Protein AF-A0A2V7MSG9-F1 (afdb_monomer)

Radius of gyration: 13.74 Å; Cα contacts (8 Å, |Δi|>4): 93; chains: 1; bounding box: 36×33×24 Å

Mean predicted aligned error: 8.55 Å

pLDDT: mean 78.35, std 16.07, range [39.53, 95.75]

Secondary structure (DSSP, 8-state):
-----PPPP---TT-TTS-SS-EEEEEE-TTS-EEEEEE--TTSSSSSEEEEEE--TTSPPPP-----

Sequence (68 aa):
MTDDRLGVPRSIPGAPLNSTAAEQQPGLSGGGRILVFASSRSGGFGGTDIWVSTRTLGGGQPHEELAP

Solvent-accessible surface area (backbone atoms only — not comparable to full-atom values): 4624 Å² total; per-residue (Å²): 140,74,87,85,73,77,72,83,91,72,80,60,83,99,46,87,84,62,73,95,46,60,74,42,80,76,45,69,43,97,82,72,34,42,39,39,29,37,28,45,51,89,90,60,96,60,78,66,36,66,44,55,47,41,57,46,98,81,79,60,60,66,82,61,82,75,60,137

Structure (mmCIF, N/CA/C/O backbone):
data_AF-A0A2V7MSG9-F1
#
_entry.id   AF-A0A2V7MSG9-F1
#
loop_
_atom_site.group_PDB
_atom_site.id
_atom_site.type_symbol
_atom_site.label_atom_id
_atom_site.label_alt_id
_atom_site.label_comp_id
_atom_site.label_asym_id
_atom_site.label_entity_id
_atom_site.label_seq_id
_atom_site.pdbx_PDB_ins_code
_atom_site.Cartn_x
_atom_site.Cartn_y
_atom_site.Cartn_z
_atom_site.occupancy
_atom_site.B_iso_or_equiv
_atom_site.auth_seq_id
_atom_site.auth_comp_id
_atom_site.auth_asym_id
_atom_site.auth_atom_id
_atom_site.pdbx_PDB_model_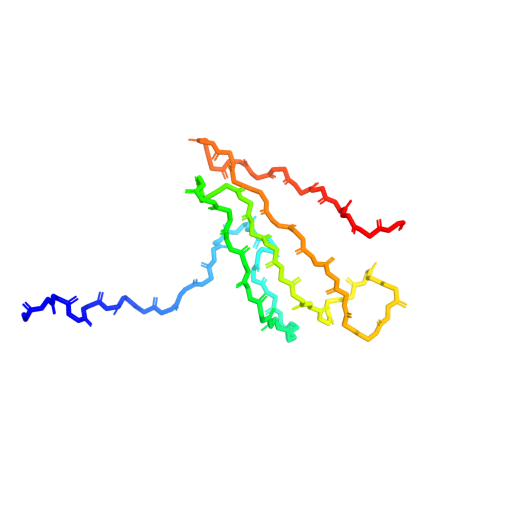num
ATOM 1 N N . MET A 1 1 ? -22.424 -24.234 -2.511 1.00 48.47 1 MET A N 1
ATOM 2 C CA . MET A 1 1 ? -22.600 -23.553 -3.809 1.00 48.47 1 MET A CA 1
ATOM 3 C C . MET A 1 1 ? -22.893 -22.094 -3.498 1.00 48.47 1 MET A C 1
ATOM 5 O O . MET A 1 1 ? -24.043 -21.718 -3.336 1.00 48.47 1 MET A O 1
ATOM 9 N N . THR A 1 2 ? -21.842 -21.337 -3.197 1.00 51.78 2 THR A N 1
ATOM 10 C CA . THR A 1 2 ? -21.901 -19.930 -2.774 1.00 51.78 2 THR A CA 1
ATOM 11 C C . THR A 1 2 ? -21.777 -19.028 -3.995 1.00 51.78 2 THR A C 1
ATOM 13 O O . THR A 1 2 ? -21.166 -19.413 -4.982 1.00 51.78 2 THR A O 1
ATOM 16 N N . ASP A 1 3 ? -22.421 -17.870 -3.933 1.00 55.16 3 ASP A N 1
ATOM 17 C CA . ASP A 1 3 ? -22.497 -16.854 -4.981 1.00 55.16 3 ASP A CA 1
ATOM 18 C C . ASP A 1 3 ? -21.095 -16.389 -5.426 1.00 55.16 3 ASP A C 1
ATOM 20 O O . ASP A 1 3 ? -20.462 -15.578 -4.757 1.00 55.16 3 ASP A O 1
ATOM 24 N N . ASP A 1 4 ? -20.612 -16.900 -6.564 1.00 66.94 4 ASP A N 1
ATOM 25 C CA . ASP A 1 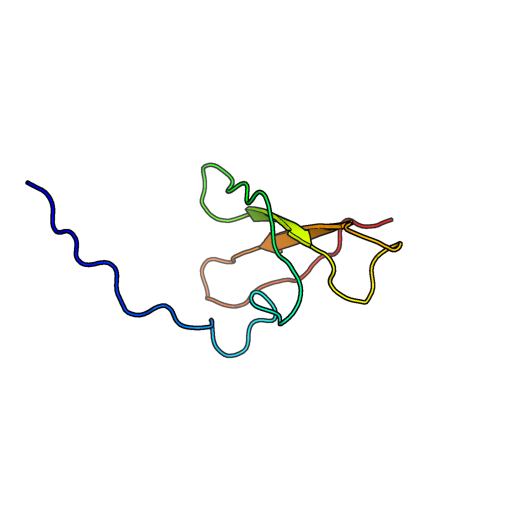4 ? -19.326 -16.561 -7.206 1.00 66.94 4 ASP A CA 1
ATOM 2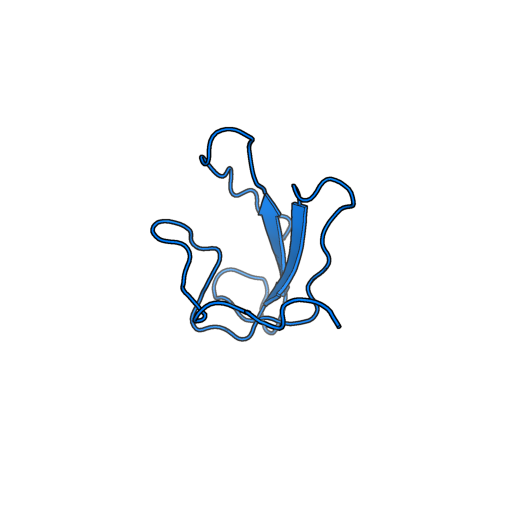6 C C . ASP A 1 4 ? -19.293 -15.135 -7.801 1.00 66.94 4 ASP A C 1
ATOM 28 O O . 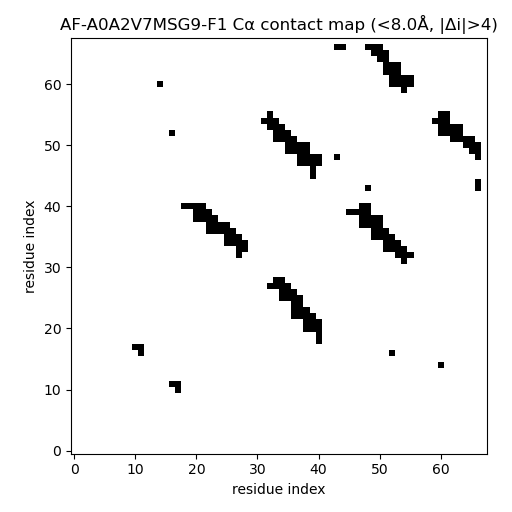ASP A 1 4 ? -18.521 -14.827 -8.713 1.00 66.94 4 ASP A O 1
ATOM 32 N N . ARG A 1 5 ? -20.142 -14.222 -7.327 1.00 74.31 5 ARG A N 1
ATOM 33 C CA . ARG A 1 5 ? -20.263 -12.880 -7.903 1.00 74.31 5 ARG A CA 1
ATOM 34 C C . ARG A 1 5 ? -19.263 -11.920 -7.286 1.00 74.31 5 ARG A C 1
ATOM 36 O O . ARG A 1 5 ? -19.612 -10.974 -6.582 1.00 74.31 5 ARG A O 1
ATOM 43 N N . LEU A 1 6 ? -17.995 -12.125 -7.623 1.00 79.69 6 LEU A N 1
ATOM 44 C CA . LEU A 1 6 ? -17.034 -11.032 -7.573 1.00 79.69 6 LEU A CA 1
ATOM 45 C C . LEU A 1 6 ? -17.509 -9.928 -8.532 1.00 79.69 6 LEU A C 1
ATOM 47 O O . LEU A 1 6 ? -17.813 -10.183 -9.697 1.00 79.69 6 LEU A O 1
ATOM 51 N N . GLY A 1 7 ? -17.617 -8.698 -8.028 1.00 78.56 7 GLY A N 1
ATOM 52 C CA . GLY A 1 7 ? -17.915 -7.530 -8.856 1.00 78.56 7 GLY A CA 1
ATOM 53 C C . GLY A 1 7 ? -16.733 -7.149 -9.752 1.00 78.56 7 GLY A C 1
ATOM 54 O O . GLY A 1 7 ? -15.611 -7.614 -9.553 1.00 78.56 7 GLY A O 1
ATOM 55 N N . VAL A 1 8 ? -16.969 -6.258 -10.720 1.00 88.06 8 VAL A N 1
ATOM 56 C CA . VAL A 1 8 ? -15.889 -5.709 -11.557 1.00 88.06 8 VAL A CA 1
ATOM 57 C C . VAL A 1 8 ? -14.862 -5.003 -10.657 1.00 88.06 8 VAL A C 1
ATOM 59 O O . VAL A 1 8 ? -15.265 -4.151 -9.853 1.00 88.06 8 VAL A O 1
ATOM 62 N N . PRO A 1 9 ? -13.556 -5.321 -10.770 1.00 83.06 9 PRO A N 1
ATOM 63 C CA . PRO A 1 9 ? -12.513 -4.607 -10.045 1.00 83.06 9 PRO A CA 1
ATOM 64 C C . PRO A 1 9 ? -12.616 -3.105 -10.304 1.00 83.06 9 PRO A C 1
ATOM 66 O O . PRO A 1 9 ? -12.681 -2.662 -11.450 1.00 83.06 9 PRO A O 1
ATOM 69 N N . ARG A 1 10 ? -12.645 -2.308 -9.235 1.00 82.56 10 ARG A N 1
ATOM 70 C CA . ARG A 1 10 ? -12.735 -0.850 -9.325 1.00 82.56 10 ARG A CA 1
ATOM 71 C C . ARG A 1 10 ? -11.755 -0.201 -8.375 1.00 82.56 10 ARG A C 1
ATOM 73 O O . ARG A 1 10 ? -11.581 -0.664 -7.247 1.00 82.56 10 ARG A O 1
ATOM 80 N N . SER A 1 11 ? -11.167 0.902 -8.824 1.00 81.56 11 SER A N 1
ATOM 81 C CA . SER A 1 11 ? -10.380 1.728 -7.925 1.00 81.56 11 SER A CA 1
ATOM 82 C C . SER A 1 11 ? -11.282 2.378 -6.872 1.00 81.56 11 SER A C 1
ATOM 84 O O . SER A 1 11 ? -12.454 2.642 -7.149 1.00 81.56 11 SER A O 1
ATOM 86 N N . ILE A 1 12 ? -10.756 2.640 -5.674 1.00 76.81 12 ILE A N 1
ATOM 87 C CA . ILE A 1 12 ? -11.456 3.398 -4.636 1.00 76.81 12 ILE A CA 1
ATOM 88 C C . ILE A 1 12 ? -11.296 4.890 -4.964 1.00 76.81 12 ILE A C 1
ATOM 90 O O . ILE A 1 12 ? -10.180 5.407 -4.875 1.00 76.81 12 ILE A O 1
ATOM 94 N N . PRO A 1 13 ? -12.368 5.597 -5.370 1.00 64.44 13 PRO A N 1
ATOM 95 C CA . PRO A 1 13 ? -12.266 6.997 -5.765 1.00 64.44 13 PRO A CA 1
ATOM 96 C C . PRO A 1 13 ? -11.776 7.869 -4.607 1.00 64.44 13 PRO A C 1
ATOM 98 O O . PRO A 1 13 ? -12.225 7.704 -3.475 1.00 64.44 13 PRO A O 1
ATOM 101 N N . GLY A 1 14 ? -10.867 8.802 -4.895 1.00 62.50 14 GLY A N 1
ATOM 102 C CA . GLY A 1 14 ? -10.351 9.754 -3.906 1.00 62.50 14 GLY A CA 1
ATOM 103 C C . GLY A 1 14 ? -9.395 9.165 -2.862 1.00 62.50 14 GLY A C 1
ATOM 104 O O . GLY A 1 14 ? -8.963 9.899 -1.981 1.00 62.50 14 GLY A O 1
ATOM 105 N N . ALA A 1 15 ? -9.040 7.879 -2.955 1.00 63.94 15 ALA A N 1
ATOM 106 C CA . ALA A 1 15 ? -8.071 7.245 -2.069 1.00 63.94 15 ALA A CA 1
ATOM 107 C C . ALA A 1 15 ? -6.778 6.913 -2.834 1.00 63.94 15 ALA A C 1
ATOM 109 O O . ALA A 1 15 ? -6.849 6.249 -3.870 1.00 63.94 15 ALA A O 1
ATOM 110 N N . PRO A 1 16 ? -5.586 7.236 -2.304 1.00 72.31 16 PRO A N 1
ATOM 111 C CA . PRO A 1 16 ? -4.316 6.760 -2.854 1.00 72.31 16 PRO A CA 1
ATOM 112 C C . PRO A 1 16 ? -4.071 5.271 -2.530 1.00 72.31 16 PRO A C 1
ATOM 114 O O . PRO A 1 16 ? -2.930 4.812 -2.536 1.00 72.31 16 PRO A O 1
ATOM 117 N N . LEU A 1 17 ? -5.119 4.498 -2.194 1.00 83.31 17 LEU A N 1
ATOM 118 C CA . LEU A 1 17 ? -4.980 3.071 -1.904 1.00 83.31 17 LEU A CA 1
ATOM 119 C C . LEU A 1 17 ? -4.607 2.275 -3.149 1.00 83.31 17 LEU A C 1
ATOM 121 O O . LEU A 1 17 ? -3.866 1.321 -2.998 1.00 83.31 17 LEU A O 1
ATOM 125 N N . ASN A 1 18 ? -5.074 2.650 -4.339 1.00 84.69 18 ASN A N 1
ATOM 126 C CA . ASN A 1 18 ? -4.608 2.021 -5.573 1.00 84.69 18 ASN A CA 1
ATOM 127 C C . ASN A 1 18 ? -3.618 2.948 -6.258 1.00 84.69 18 ASN A C 1
ATOM 129 O O . ASN A 1 18 ? -3.841 4.159 -6.333 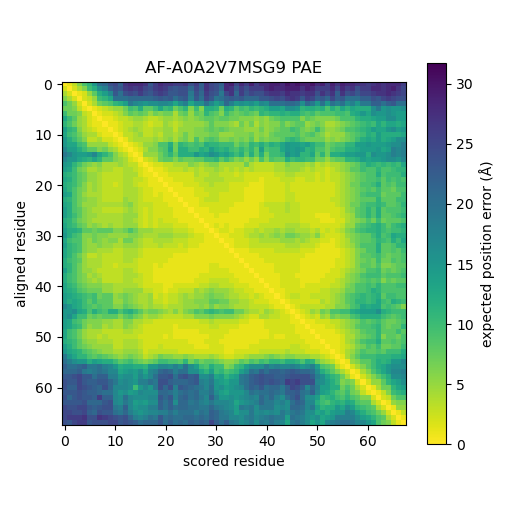1.00 84.69 18 ASN A O 1
ATOM 133 N N . SER A 1 19 ? -2.557 2.369 -6.798 1.00 86.00 19 SER A N 1
ATOM 134 C CA . SER A 1 19 ? -1.563 3.091 -7.577 1.00 86.00 19 SER A CA 1
ATOM 135 C C . SER A 1 19 ? -1.239 2.342 -8.867 1.00 86.00 19 SER A C 1
ATOM 137 O O . SER A 1 19 ? -1.762 1.262 -9.130 1.00 86.00 19 SER A O 1
ATOM 139 N N . THR A 1 20 ? -0.376 2.930 -9.689 1.00 89.31 20 THR A N 1
ATOM 140 C CA . THR A 1 20 ? 0.215 2.250 -10.848 1.00 89.31 20 THR A CA 1
ATOM 141 C C . THR A 1 20 ? 1.444 1.413 -10.481 1.00 89.31 20 THR A C 1
ATOM 143 O O . THR A 1 20 ? 2.012 0.764 -11.356 1.00 89.31 20 THR A O 1
ATOM 146 N N . ALA A 1 21 ? 1.887 1.444 -9.219 1.00 91.88 21 ALA A N 1
ATOM 147 C CA . ALA A 1 21 ? 3.039 0.685 -8.751 1.00 91.88 21 ALA A CA 1
ATOM 148 C C . ALA A 1 21 ? 2.700 -0.799 -8.562 1.00 91.88 21 ALA A C 1
ATOM 150 O O . ALA A 1 21 ? 1.536 -1.189 -8.471 1.00 91.88 21 ALA A O 1
ATOM 151 N N . ALA A 1 22 ? 3.735 -1.632 -8.444 1.00 92.81 22 ALA A N 1
ATOM 152 C CA . ALA A 1 22 ? 3.542 -3.006 -8.012 1.00 92.81 22 ALA A CA 1
ATOM 153 C C . ALA A 1 22 ? 3.138 -3.018 -6.530 1.00 92.81 22 ALA A C 1
ATOM 155 O O . ALA A 1 22 ? 3.787 -2.383 -5.697 1.00 92.81 22 ALA A O 1
ATOM 156 N N . GLU A 1 23 ? 2.070 -3.743 -6.208 1.00 92.62 23 GLU A N 1
ATOM 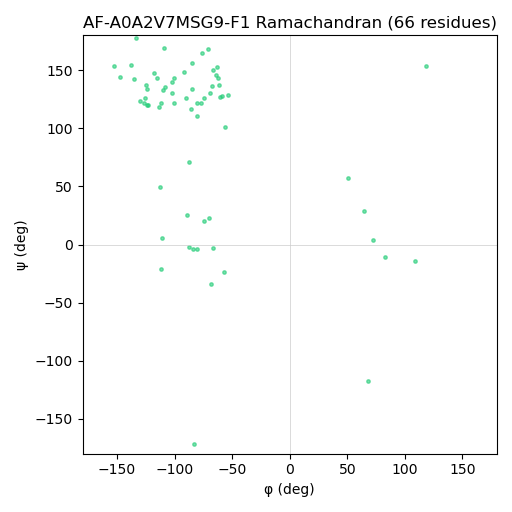157 C CA . GLU A 1 23 ? 1.552 -3.935 -4.852 1.00 92.62 23 GLU A CA 1
ATOM 158 C C . GLU A 1 23 ? 1.454 -5.437 -4.591 1.00 92.62 23 GLU A C 1
ATOM 160 O O . GLU A 1 23 ? 0.916 -6.192 -5.404 1.00 92.62 23 GLU A O 1
ATOM 165 N N . GLN A 1 24 ? 2.065 -5.893 -3.503 1.00 94.19 24 GLN A N 1
ATOM 166 C CA . GLN A 1 24 ? 2.335 -7.305 -3.252 1.00 94.19 24 GLN A CA 1
ATOM 167 C C . GLN A 1 24 ? 2.042 -7.648 -1.787 1.00 94.19 24 GLN A C 1
ATOM 169 O O . GLN A 1 24 ? 2.133 -6.798 -0.903 1.00 94.19 2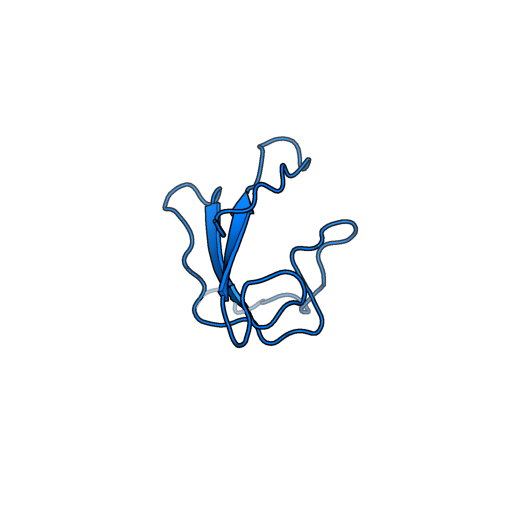4 GLN A O 1
ATOM 174 N N . GLN A 1 25 ? 1.736 -8.924 -1.537 1.00 95.62 25 GLN A N 1
ATOM 175 C CA . GLN A 1 25 ? 1.663 -9.516 -0.193 1.00 95.62 25 GLN A CA 1
ATOM 176 C C . GLN A 1 25 ? 0.788 -8.726 0.811 1.00 95.62 25 GLN A C 1
ATOM 178 O O . GLN A 1 25 ? 1.276 -8.323 1.867 1.00 95.62 25 GLN A O 1
ATOM 183 N N . PRO A 1 26 ? -0.504 -8.486 0.509 1.00 94.19 26 PRO A N 1
ATOM 184 C CA . PRO A 1 26 ? -1.377 -7.764 1.426 1.00 94.19 26 PRO A CA 1
ATOM 185 C C . PRO A 1 26 ? -1.657 -8.572 2.703 1.00 94.19 26 PRO A C 1
ATOM 187 O O . PRO A 1 26 ? -1.989 -9.756 2.649 1.00 94.19 26 PRO A O 1
ATOM 190 N N . GLY A 1 27 ? -1.600 -7.897 3.850 1.00 95.75 27 GLY A N 1
ATOM 191 C CA . GLY A 1 27 ? -2.022 -8.389 5.157 1.00 95.75 27 GLY A CA 1
ATOM 192 C C . GLY A 1 27 ? -3.078 -7.469 5.768 1.00 95.75 27 GLY A C 1
ATOM 193 O O . GLY A 1 27 ? -2.825 -6.287 5.998 1.00 95.75 27 GLY A O 1
ATOM 194 N N . LEU A 1 28 ? -4.269 -8.007 6.039 1.00 93.25 28 LEU A N 1
ATOM 195 C CA . LEU A 1 28 ? -5.376 -7.267 6.648 1.00 93.25 28 LEU A CA 1
ATOM 196 C C . LEU A 1 28 ? -5.488 -7.617 8.136 1.00 93.25 28 LEU A C 1
ATOM 198 O O . LEU A 1 28 ? -5.540 -8.792 8.501 1.00 93.25 28 LEU A O 1
ATOM 202 N N . SER A 1 29 ? -5.562 -6.606 9.002 1.00 91.06 29 SER A N 1
ATOM 203 C CA . SER A 1 29 ? -5.807 -6.828 10.429 1.00 91.06 29 SER A CA 1
ATOM 204 C C . SER A 1 29 ? -7.178 -7.468 10.667 1.00 91.06 29 SER A C 1
ATOM 206 O O . SER A 1 29 ? -8.115 -7.244 9.903 1.00 91.06 29 SER A O 1
ATOM 208 N N . GLY A 1 30 ? -7.338 -8.220 11.764 1.00 92.69 30 GLY A N 1
ATOM 209 C CA . GLY A 1 30 ? -8.589 -8.939 12.062 1.00 92.69 30 GLY A CA 1
ATOM 210 C C . GLY A 1 30 ? -9.839 -8.048 12.145 1.00 92.69 30 GLY A C 1
ATOM 211 O O . GLY A 1 30 ? -10.947 -8.514 11.911 1.00 92.69 30 GLY A O 1
ATOM 212 N N . GLY A 1 31 ? -9.666 -6.750 12.420 1.00 87.62 31 GLY A N 1
ATOM 213 C CA . GLY A 1 31 ? -10.750 -5.761 12.409 1.00 87.62 31 GLY A CA 1
ATOM 214 C C . GLY A 1 31 ? -11.022 -5.106 11.048 1.00 87.62 31 GLY A C 1
ATOM 215 O O . GLY A 1 31 ? -11.908 -4.258 10.959 1.00 87.62 31 GLY A O 1
ATOM 216 N N . GLY A 1 32 ? -10.254 -5.425 10.003 1.00 87.25 32 GLY A N 1
ATOM 217 C CA . GLY A 1 32 ? -10.416 -4.858 8.660 1.00 87.25 32 GLY A CA 1
ATOM 218 C C . GLY A 1 32 ? -10.161 -3.348 8.580 1.00 87.25 32 GLY A C 1
ATOM 219 O O . GLY A 1 32 ? -10.796 -2.656 7.776 1.00 87.25 32 GLY A O 1
ATOM 220 N N . ARG A 1 33 ? -9.298 -2.831 9.467 1.00 87.31 33 ARG A N 1
ATOM 221 C CA . ARG A 1 33 ? -8.996 -1.393 9.610 1.00 87.31 33 ARG A CA 1
ATOM 222 C C . ARG A 1 33 ? -7.587 -1.015 9.194 1.00 87.31 33 ARG A C 1
ATOM 224 O O . ARG A 1 33 ? -7.364 0.157 8.936 1.00 87.31 33 ARG A O 1
ATOM 231 N N . ILE A 1 34 ? -6.667 -1.973 9.173 1.00 89.19 34 ILE A N 1
ATOM 232 C CA . ILE A 1 34 ? -5.265 -1.759 8.815 1.00 89.19 34 ILE A CA 1
ATOM 233 C C . ILE A 1 34 ? -4.938 -2.763 7.722 1.00 89.19 34 ILE A C 1
ATOM 235 O O . ILE A 1 34 ? -5.100 -3.965 7.935 1.00 89.19 34 ILE A O 1
ATOM 239 N N . LEU A 1 35 ? -4.501 -2.257 6.577 1.00 90.56 35 LEU A N 1
ATOM 240 C CA . LEU A 1 35 ? -3.942 -3.036 5.485 1.00 90.56 35 LEU A CA 1
ATOM 241 C C . LEU A 1 35 ? -2.458 -2.697 5.382 1.00 90.56 35 LEU A C 1
ATOM 243 O O . LEU A 1 35 ? -2.115 -1.532 5.195 1.00 90.56 35 LEU A O 1
ATOM 247 N N . VAL A 1 36 ? -1.604 -3.706 5.497 1.00 92.94 36 VAL A N 1
ATOM 248 C CA . VAL A 1 36 ? -0.157 -3.605 5.273 1.00 92.94 36 VAL A CA 1
ATOM 249 C C . VAL A 1 36 ? 0.162 -4.322 3.964 1.00 92.94 36 VAL A C 1
ATOM 251 O O . VAL A 1 36 ? -0.379 -5.398 3.719 1.00 92.94 36 VAL A O 1
ATOM 254 N N . PHE A 1 37 ? 0.990 -3.741 3.105 1.00 93.69 37 PHE A N 1
ATOM 255 C CA . PHE A 1 37 ? 1.362 -4.331 1.818 1.00 93.69 37 PHE A CA 1
ATOM 256 C C . PHE A 1 37 ? 2.746 -3.848 1.383 1.00 93.69 37 PHE A C 1
ATOM 258 O O . PHE A 1 37 ? 3.183 -2.765 1.763 1.00 93.69 37 PHE A O 1
ATOM 265 N N . ALA A 1 38 ? 3.439 -4.649 0.579 1.00 95.00 38 ALA A N 1
ATOM 266 C CA . ALA A 1 38 ? 4.700 -4.255 -0.032 1.00 95.00 38 ALA A CA 1
ATOM 267 C C . ALA A 1 38 ? 4.415 -3.477 -1.326 1.00 95.00 38 ALA A C 1
ATOM 269 O O . ALA A 1 38 ? 3.571 -3.905 -2.121 1.00 95.00 38 ALA A O 1
ATOM 270 N N . SER A 1 39 ? 5.080 -2.344 -1.561 1.00 94.38 39 SER A N 1
ATOM 271 C CA . SER A 1 39 ? 4.866 -1.565 -2.781 1.00 94.38 39 SER A CA 1
ATOM 272 C C . SER A 1 39 ? 6.100 -0.838 -3.300 1.00 94.38 39 SER A C 1
ATOM 274 O O . SER A 1 39 ? 6.901 -0.311 -2.533 1.00 94.38 39 SER A O 1
ATOM 276 N N . SER A 1 40 ? 6.206 -0.765 -4.629 1.00 93.19 40 SER A N 1
ATOM 277 C CA . SER A 1 40 ? 7.232 -0.001 -5.351 1.00 93.19 40 SER A CA 1
ATOM 278 C C . SER A 1 40 ? 6.804 1.445 -5.641 1.00 93.19 40 SER A C 1
ATOM 280 O O . SER A 1 40 ? 7.203 2.032 -6.651 1.00 93.19 40 SER A O 1
ATOM 282 N N . ARG A 1 41 ? 5.890 1.992 -4.831 1.00 91.44 41 ARG A N 1
ATOM 283 C CA . ARG A 1 41 ? 5.441 3.385 -4.934 1.00 91.44 41 ARG A CA 1
ATOM 284 C C . ARG A 1 41 ? 6.611 4.332 -4.692 1.00 91.44 41 ARG A C 1
ATOM 286 O O . ARG A 1 41 ? 7.460 4.087 -3.841 1.00 91.44 41 ARG A O 1
ATOM 293 N N . SER A 1 42 ? 6.627 5.442 -5.425 1.00 88.00 42 SER A N 1
ATOM 294 C CA . SER A 1 42 ? 7.569 6.535 -5.178 1.00 88.00 42 SER A CA 1
ATOM 295 C C . SER A 1 42 ? 7.332 7.159 -3.803 1.00 88.00 42 SER A C 1
ATOM 297 O O . SER A 1 42 ? 6.179 7.301 -3.398 1.00 88.00 42 SER A O 1
ATOM 299 N N . GLY A 1 43 ? 8.402 7.604 -3.145 1.00 85.25 43 GLY A N 1
ATOM 300 C CA . GLY A 1 43 ? 8.351 8.232 -1.820 1.00 85.25 43 GLY A CA 1
ATOM 301 C C . GLY A 1 43 ? 8.925 7.364 -0.700 1.00 85.25 43 GLY A C 1
ATOM 302 O O . GLY A 1 43 ? 9.217 7.899 0.355 1.00 85.25 43 GLY A O 1
ATOM 303 N N . GLY A 1 44 ? 9.142 6.067 -0.949 1.00 83.38 44 GLY A N 1
ATOM 304 C CA . GLY A 1 44 ? 9.840 5.174 -0.022 1.00 83.38 44 GLY A CA 1
ATOM 305 C C . GLY A 1 44 ? 11.372 5.231 -0.130 1.00 83.38 44 GLY A C 1
ATOM 306 O O . GLY A 1 44 ? 11.939 6.052 -0.857 1.00 83.38 44 GLY A O 1
ATOM 307 N N . PHE A 1 45 ? 12.048 4.320 0.572 1.00 84.06 45 PHE A N 1
ATOM 308 C CA . PHE A 1 45 ? 13.512 4.246 0.676 1.00 84.06 45 PHE A CA 1
ATOM 309 C C . PHE A 1 45 ? 14.192 3.581 -0.527 1.00 84.06 45 PHE A C 1
ATOM 311 O O . PHE A 1 45 ? 15.423 3.568 -0.621 1.00 84.06 45 PHE A O 1
ATOM 318 N N . GLY A 1 46 ? 13.402 3.080 -1.474 1.00 83.81 46 GLY A N 1
ATOM 319 C CA . GLY A 1 46 ? 13.867 2.549 -2.746 1.00 83.81 46 GLY A CA 1
ATOM 320 C C . GLY A 1 46 ? 13.518 1.076 -2.916 1.00 83.81 46 GLY A C 1
ATOM 321 O O . GLY A 1 46 ? 13.377 0.316 -1.965 1.00 83.81 46 GLY A O 1
ATOM 322 N N . GLY A 1 47 ? 13.391 0.644 -4.171 1.00 88.94 47 GLY A N 1
ATOM 323 C CA . GLY A 1 47 ? 12.954 -0.716 -4.466 1.00 88.94 47 GLY A CA 1
ATOM 324 C C . GLY A 1 47 ? 11.492 -0.939 -4.068 1.00 88.94 47 GLY A C 1
ATOM 325 O O . GLY A 1 47 ? 10.597 -0.351 -4.670 1.00 88.94 47 GLY A O 1
ATOM 326 N N . THR A 1 48 ? 11.248 -1.852 -3.127 1.00 92.69 48 THR A N 1
ATOM 327 C CA . THR A 1 48 ? 9.911 -2.180 -2.609 1.00 92.69 48 THR A CA 1
ATOM 328 C C . THR A 1 48 ? 9.906 -1.995 -1.100 1.00 92.69 48 THR A C 1
ATOM 330 O O . THR A 1 48 ? 10.641 -2.682 -0.395 1.00 92.69 48 THR A O 1
ATOM 333 N N . ASP A 1 49 ? 9.039 -1.106 -0.627 1.00 93.38 49 ASP A N 1
ATOM 334 C CA . ASP A 1 49 ? 8.904 -0.734 0.780 1.00 93.38 49 ASP A CA 1
ATOM 335 C C . ASP A 1 49 ? 7.595 -1.270 1.370 1.00 93.38 49 ASP A C 1
ATOM 337 O O . ASP A 1 49 ? 6.710 -1.732 0.645 1.00 93.38 49 ASP A O 1
ATOM 341 N N . ILE A 1 50 ? 7.454 -1.201 2.693 1.00 92.12 50 ILE A N 1
ATOM 342 C CA . ILE A 1 50 ? 6.213 -1.557 3.386 1.00 92.12 50 ILE A CA 1
ATOM 343 C C . ILE A 1 50 ? 5.324 -0.319 3.511 1.00 92.12 50 ILE A C 1
ATOM 345 O O . ILE A 1 50 ? 5.734 0.704 4.046 1.00 92.12 50 ILE A O 1
ATOM 349 N N . TRP A 1 51 ? 4.083 -0.440 3.048 1.00 90.00 51 TRP A N 1
ATOM 350 C CA . TRP A 1 51 ? 3.073 0.613 3.059 1.00 90.00 51 TRP A CA 1
ATOM 351 C C . TRP A 1 51 ? 1.871 0.202 3.905 1.00 90.00 51 TRP A C 1
ATOM 353 O O . TRP A 1 51 ? 1.501 -0.975 3.964 1.00 90.00 51 TRP A O 1
ATOM 363 N N . VAL A 1 52 ? 1.236 1.189 4.540 1.00 89.62 52 VAL A N 1
A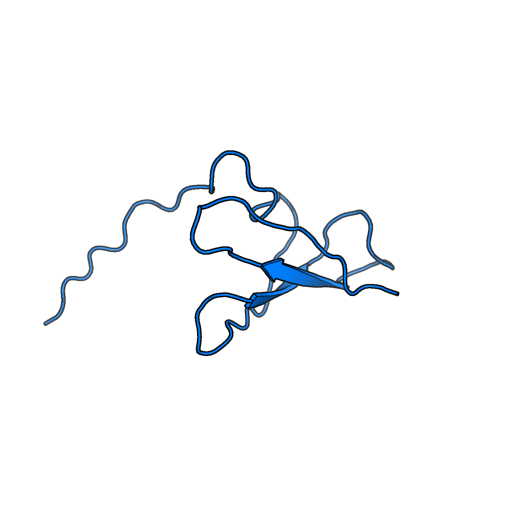TOM 364 C CA . VAL A 1 52 ? 0.062 0.991 5.394 1.00 89.62 52 VAL A CA 1
ATOM 365 C C . VAL A 1 52 ? -1.090 1.876 4.927 1.00 89.62 52 VAL A C 1
ATOM 367 O O . VAL A 1 52 ? -0.918 3.048 4.603 1.00 89.62 52 VAL A O 1
ATOM 370 N N . SER A 1 53 ? -2.296 1.315 4.909 1.00 86.44 53 SER A N 1
ATOM 371 C CA . SER A 1 53 ? -3.539 2.059 4.723 1.00 86.44 53 SER A CA 1
ATOM 372 C C . SER A 1 53 ? -4.482 1.790 5.889 1.00 86.44 53 SER A C 1
ATOM 374 O O . SER A 1 53 ? -4.668 0.635 6.289 1.00 86.44 53 SER A O 1
ATOM 376 N N . THR A 1 54 ? -5.082 2.852 6.435 1.00 84.94 54 THR A N 1
ATOM 377 C CA . THR A 1 54 ? -6.048 2.740 7.530 1.00 84.94 54 THR A CA 1
ATOM 378 C C . THR A 1 54 ? -7.442 3.188 7.113 1.00 84.94 54 THR A C 1
ATOM 380 O O . THR A 1 54 ? -7.601 4.154 6.366 1.00 84.94 54 THR A O 1
ATOM 383 N N . ARG A 1 55 ? -8.464 2.496 7.630 1.00 78.81 55 ARG A N 1
ATOM 384 C CA . ARG A 1 55 ? -9.876 2.823 7.404 1.00 78.81 55 ARG A CA 1
ATOM 385 C C . ARG A 1 55 ? -10.570 3.270 8.678 1.00 78.81 55 ARG A C 1
ATOM 387 O O . ARG A 1 55 ? -10.734 2.472 9.601 1.00 78.81 55 ARG A O 1
ATOM 394 N N . THR A 1 56 ? -11.062 4.512 8.702 1.00 71.19 56 THR A N 1
ATOM 395 C CA . THR A 1 56 ? -11.996 4.959 9.750 1.00 71.19 56 THR A CA 1
ATOM 396 C C . THR A 1 56 ? -13.435 4.595 9.392 1.00 71.19 56 THR A C 1
ATOM 398 O O . THR A 1 56 ? -13.792 4.426 8.222 1.00 71.19 56 THR A O 1
ATOM 401 N N . LEU A 1 57 ? -14.284 4.492 10.417 1.00 61.88 57 LEU A N 1
ATOM 402 C CA . LEU A 1 57 ? -15.692 4.103 10.295 1.00 61.88 57 LEU A CA 1
ATOM 403 C C . LEU A 1 57 ? -16.572 5.122 9.535 1.00 61.88 57 LEU A C 1
ATOM 405 O O . LEU A 1 57 ? -17.738 4.833 9.298 1.00 61.88 57 LEU A O 1
ATOM 409 N N . GLY A 1 58 ? -16.030 6.272 9.113 1.00 59.25 58 GLY A N 1
ATOM 410 C CA . GLY A 1 58 ? -16.749 7.309 8.355 1.00 59.25 58 GLY A CA 1
ATOM 411 C C . GLY A 1 58 ? -16.316 7.471 6.893 1.00 59.25 58 GLY A C 1
ATOM 412 O O . GLY A 1 58 ? -16.754 8.409 6.239 1.00 59.25 58 GLY A O 1
ATOM 413 N N . GLY A 1 59 ? -15.426 6.617 6.376 1.00 53.69 59 GLY A N 1
ATOM 414 C CA . GLY A 1 59 ? -14.908 6.730 5.004 1.00 53.69 59 GLY A CA 1
ATOM 415 C C . GLY A 1 59 ? -13.749 7.724 4.821 1.00 53.69 59 GLY A C 1
ATOM 416 O O . GLY A 1 59 ? -13.070 7.663 3.804 1.00 53.69 59 GLY A O 1
ATOM 417 N N . GLY A 1 60 ? -13.433 8.567 5.810 1.00 51.00 60 GLY A N 1
ATOM 418 C CA . GLY A 1 60 ? -12.233 9.418 5.797 1.00 51.00 60 GLY A CA 1
ATOM 419 C C . GLY A 1 60 ? -10.991 8.630 6.217 1.00 51.00 60 GLY A C 1
ATOM 420 O O . GLY A 1 60 ? -10.984 8.023 7.283 1.00 51.00 60 GLY A O 1
ATOM 421 N N . GLN A 1 61 ? -9.962 8.546 5.381 1.00 55.31 61 GLN A N 1
ATOM 422 C CA . GLN A 1 61 ? -8.774 7.738 5.685 1.00 55.31 61 GLN A CA 1
ATOM 423 C C . GLN A 1 61 ? -7.647 8.648 6.200 1.00 55.31 61 GLN A C 1
ATOM 425 O O . GLN A 1 61 ? -7.253 9.560 5.474 1.00 55.31 61 GLN A O 1
ATOM 430 N N . PRO A 1 62 ? -7.109 8.436 7.414 1.00 49.81 62 PRO A N 1
ATOM 431 C CA . PRO A 1 62 ? -5.806 8.960 7.766 1.00 49.81 62 PRO A CA 1
ATOM 432 C C . PRO A 1 62 ? -4.734 8.083 7.114 1.00 49.81 62 PRO A C 1
ATOM 434 O O . PRO A 1 62 ? -4.673 6.863 7.304 1.00 49.81 62 PRO A O 1
ATOM 437 N N . HIS A 1 63 ? -3.916 8.737 6.302 1.00 52.75 63 HIS A N 1
ATOM 438 C CA . HIS A 1 63 ? -2.665 8.212 5.787 1.00 52.75 63 HIS A CA 1
ATOM 439 C C . HIS A 1 63 ? -1.604 8.502 6.841 1.00 52.75 63 HIS A C 1
ATOM 441 O O . HIS A 1 63 ? -1.356 9.668 7.130 1.00 52.75 63 HIS A O 1
ATOM 447 N N . GLU A 1 64 ? -1.012 7.465 7.423 1.00 54.31 64 GLU A N 1
ATOM 448 C CA . GLU A 1 64 ? 0.200 7.628 8.215 1.00 54.31 64 GLU A CA 1
ATOM 449 C C . GLU A 1 64 ? 1.225 6.605 7.742 1.00 54.31 64 GLU A C 1
ATOM 451 O O . GLU A 1 64 ? 0.953 5.406 7.631 1.00 54.31 64 GLU A O 1
ATOM 456 N N . GLU A 1 65 ? 2.363 7.158 7.350 1.00 51.81 65 GLU A N 1
ATOM 457 C CA . GLU A 1 65 ? 3.537 6.498 6.820 1.00 51.81 65 GLU A CA 1
ATOM 458 C C . GLU A 1 65 ? 4.274 5.808 7.969 1.00 51.81 65 GLU A C 1
ATOM 460 O O . GLU A 1 65 ? 4.580 6.432 8.979 1.00 51.81 65 GLU A O 1
ATOM 465 N N . LEU A 1 66 ? 4.531 4.506 7.829 1.00 47.28 66 LEU A N 1
ATOM 466 C CA . LEU A 1 66 ? 5.490 3.786 8.671 1.00 47.28 66 LEU A CA 1
ATOM 467 C C . LEU A 1 66 ? 6.680 3.342 7.819 1.00 47.28 66 LEU A C 1
ATOM 469 O O . LEU A 1 66 ? 7.074 2.177 7.836 1.00 47.28 66 LEU A O 1
ATOM 473 N N . ALA A 1 67 ? 7.231 4.281 7.059 1.00 39.53 67 ALA A N 1
ATOM 474 C CA . ALA A 1 67 ? 8.635 4.240 6.695 1.00 39.53 67 ALA A CA 1
ATOM 475 C C . ALA A 1 67 ? 9.357 5.225 7.644 1.00 39.53 67 ALA A C 1
ATOM 477 O O . ALA A 1 67 ? 8.721 6.195 8.061 1.00 39.53 67 ALA A O 1
ATOM 478 N N . PRO A 1 68 ? 10.590 4.945 8.104 1.00 48.56 68 PRO A N 1
ATOM 479 C CA . PRO A 1 68 ? 11.318 5.878 8.967 1.00 48.56 68 PRO A CA 1
A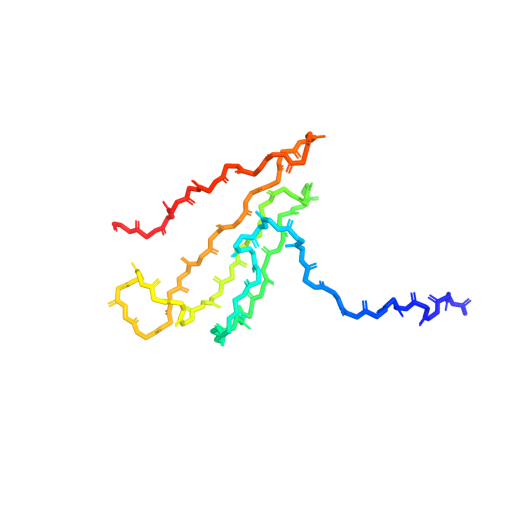TOM 480 C C . PRO A 1 68 ? 11.514 7.270 8.348 1.00 48.56 68 PRO A C 1
ATOM 482 O O . PRO A 1 68 ? 11.318 7.423 7.127 1.00 48.56 68 PRO A O 1
#

Foldseek 3Di:
DDDPDDDDDDDDPPDPPDDPWDWADWDADPVRFKIWIWTQDPPAPHDIDIAIWGDDPVRDTDGDDPGD

Nearest PDB structures (foldseek):
  8s8g-assembly1_c  TM=4.623E-01  e=5.368E+00  Kluyveromyces lactis NRRL Y-1140
  8e2l-assembly1_F  TM=4.407E-01  e=6.761E+00  Lates calcarifer